Protein AF-A0A3A1NRV2-F1 (afdb_monomer)

Mean predicted aligned error: 11.83 Å

Radius of gyration: 18.57 Å; Cα contacts (8 Å, |Δi|>4): 64; chains: 1; bounding box: 31×46×54 Å

Solvent-accessible surface area (backbone atoms only — not comparable to full-atom values): 6336 Å² total; per-residue (Å²): 111,71,88,70,46,85,48,67,68,56,43,54,52,51,49,55,48,45,50,75,76,52,62,82,80,49,43,65,58,27,58,58,34,43,72,38,89,53,62,70,55,10,41,49,23,47,52,36,37,51,52,39,27,59,77,70,72,66,69,48,81,75,58,74,73,61,74,65,66,79,61,58,55,54,35,67,78,67,65,56,65,83,73,79,85,54,92,80,69,72,82,87,67,76,76,67,83,75,75,71,135

F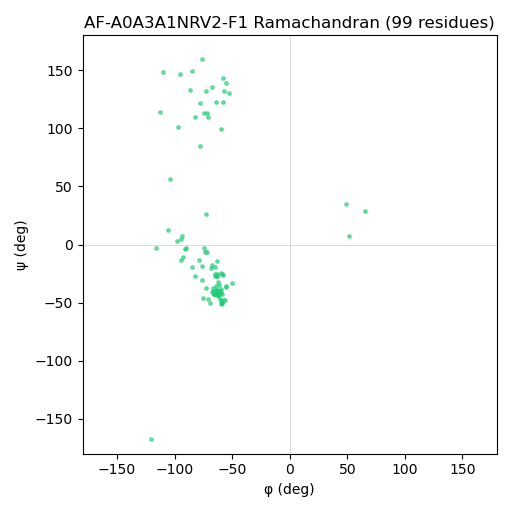oldseek 3Di:
DLVPPPDPVVNLVVLVVCLVDNDPVCLVVLVVQLPPPPLVSNQSSLVSSVSSCVVHVNDDPVSVPDDRPVCVVVCVVVVPDPDDPPVPDDVPDDPCVVPDD

Secondary structure (DSSP, 8-state):
-GGG--SHHHHHHHHHHHHHH--GGGHHHHHHHTT-SSHHHHHHHHHHHHHHHHHHT---HHHHTPPPGGGGHHHHHTT--PPP--TT------SGGG---

Nearest PDB structures (foldseek):
  6hwp-assembly1_A  TM=8.102E-01  e=5.254E+00  synthetic construct
  7p0h-assembly2_B  TM=8.424E-01  e=9.151E+00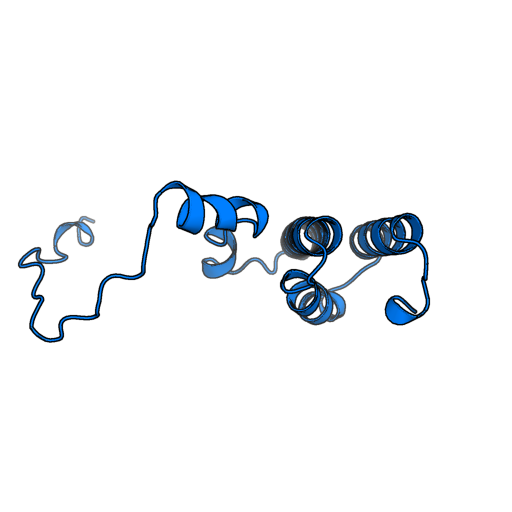  synthetic construct
  6veh-assembly1_A  TM=6.232E-01  e=6.205E+00  synthetic construct

Structure (mmCIF, N/CA/C/O backbone):
data_AF-A0A3A1NRV2-F1
#
_entry.id   AF-A0A3A1NRV2-F1
#
loop_
_atom_site.group_PDB
_atom_site.id
_atom_site.type_symbol
_atom_site.label_atom_id
_atom_site.label_alt_id
_atom_site.label_comp_id
_atom_site.label_asym_id
_atom_site.label_entity_id
_atom_site.label_seq_id
_atom_site.pdbx_PDB_ins_code
_atom_site.Cartn_x
_atom_site.Cartn_y
_atom_site.Cartn_z
_atom_site.occupancy
_atom_site.B_iso_or_equiv
_atom_site.auth_seq_id
_atom_site.auth_comp_id
_atom_site.auth_asym_id
_atom_site.auth_atom_id
_atom_site.pdbx_PDB_model_num
ATOM 1 N N . MET A 1 1 ? -5.915 4.004 -17.191 1.00 57.03 1 MET A N 1
ATOM 2 C CA . MET A 1 1 ? -5.034 5.150 -16.847 1.00 57.03 1 MET A CA 1
ATOM 3 C C . MET A 1 1 ? -3.704 4.672 -16.269 1.00 57.03 1 MET A C 1
ATOM 5 O O . MET A 1 1 ? -2.710 4.786 -16.969 1.00 57.03 1 MET A O 1
ATOM 9 N N . PHE A 1 2 ? -3.670 4.043 -15.086 1.00 63.81 2 PHE A N 1
ATOM 10 C CA . PHE A 1 2 ? -2.418 3.580 -14.455 1.00 63.81 2 PHE A CA 1
ATOM 11 C C . PHE A 1 2 ? -1.602 2.588 -15.309 1.00 63.81 2 PHE A C 1
ATOM 13 O O . PHE A 1 2 ? -0.397 2.745 -15.471 1.00 63.81 2 PHE A O 1
ATOM 20 N N . GLN A 1 3 ? -2.269 1.617 -15.943 1.00 65.69 3 GLN A N 1
ATOM 21 C CA . GLN A 1 3 ? -1.627 0.619 -16.815 1.00 65.69 3 GLN A CA 1
ATOM 22 C C . GLN A 1 3 ? -1.044 1.204 -18.116 1.00 65.69 3 GLN A C 1
ATOM 24 O O . GLN A 1 3 ? -0.213 0.565 -18.756 1.00 65.69 3 GLN A O 1
ATOM 29 N N . HIS A 1 4 ? -1.454 2.414 -18.513 1.00 68.62 4 HIS A N 1
ATOM 30 C CA . HIS A 1 4 ? -0.969 3.066 -19.736 1.00 68.62 4 HIS A CA 1
ATOM 31 C C . HIS A 1 4 ? 0.212 4.011 -19.484 1.00 68.62 4 HIS A C 1
ATOM 33 O O . HIS A 1 4 ? 0.890 4.392 -20.436 1.00 68.62 4 HIS A O 1
ATOM 39 N N . ALA A 1 5 ? 0.494 4.356 -18.223 1.00 73.31 5 ALA A N 1
ATOM 40 C CA . ALA A 1 5 ? 1.725 5.043 -17.858 1.00 73.31 5 ALA A CA 1
ATOM 41 C C . ALA A 1 5 ? 2.893 4.055 -18.005 1.00 73.31 5 ALA A C 1
ATOM 43 O O . ALA A 1 5 ? 2.987 3.071 -17.265 1.00 73.31 5 ALA A O 1
ATOM 44 N N . LYS A 1 6 ? 3.752 4.275 -19.004 1.00 72.75 6 LYS A N 1
ATOM 45 C CA . LYS A 1 6 ? 4.954 3.453 -19.227 1.00 72.75 6 LYS A CA 1
ATOM 46 C C . LYS A 1 6 ? 6.065 3.801 -18.237 1.00 72.75 6 LYS A C 1
ATOM 48 O O . LYS A 1 6 ? 6.807 2.911 -17.835 1.00 72.75 6 LYS A O 1
ATOM 53 N N . ASP A 1 7 ? 6.109 5.053 -17.796 1.00 86.94 7 ASP A N 1
ATOM 54 C CA . ASP A 1 7 ? 7.116 5.550 -16.868 1.00 86.94 7 ASP A CA 1
ATOM 55 C C . ASP A 1 7 ? 6.729 5.312 -15.409 1.00 86.94 7 ASP A C 1
ATOM 57 O O . ASP A 1 7 ? 5.610 5.596 -14.967 1.00 86.94 7 ASP A O 1
ATOM 61 N N . LEU A 1 8 ? 7.697 4.803 -14.646 1.00 84.81 8 LEU A N 1
ATOM 62 C CA . LEU A 1 8 ? 7.560 4.564 -13.213 1.00 84.81 8 LEU A CA 1
ATOM 63 C C . LEU A 1 8 ? 7.270 5.865 -12.453 1.00 84.81 8 LEU A C 1
ATOM 65 O O . LEU A 1 8 ? 6.423 5.868 -11.566 1.00 84.81 8 LEU A O 1
ATOM 69 N N . GLU A 1 9 ? 7.922 6.962 -12.838 1.00 86.56 9 GLU A N 1
ATOM 70 C CA . GLU A 1 9 ? 7.714 8.302 -12.275 1.00 86.56 9 GLU A CA 1
ATOM 71 C C . GLU A 1 9 ? 6.241 8.722 -12.380 1.00 86.56 9 GLU A C 1
ATOM 73 O O . GLU A 1 9 ? 5.619 9.110 -11.394 1.00 86.56 9 GLU A O 1
ATOM 78 N N . CYS A 1 10 ? 5.646 8.552 -13.566 1.00 86.88 10 CYS A N 1
ATOM 79 C CA . CYS A 1 10 ? 4.248 8.890 -13.807 1.00 86.88 10 CYS A CA 1
ATOM 80 C C . CYS A 1 10 ? 3.304 8.019 -12.974 1.00 86.88 10 CYS A C 1
ATOM 82 O O . CYS A 1 10 ? 2.320 8.525 -12.446 1.00 86.88 10 CYS A O 1
ATOM 84 N N . ARG A 1 11 ? 3.601 6.722 -12.814 1.00 87.12 11 ARG A N 1
ATOM 85 C CA . ARG A 1 11 ? 2.811 5.837 -11.940 1.00 87.12 11 ARG A CA 1
ATOM 86 C C . ARG A 1 11 ? 2.865 6.284 -10.482 1.00 87.12 11 ARG A C 1
ATOM 88 O O . ARG A 1 11 ? 1.831 6.313 -9.827 1.00 87.12 11 ARG A O 1
ATOM 95 N N . LEU A 1 12 ? 4.043 6.651 -9.983 1.00 88.62 12 LEU A N 1
ATOM 96 C CA . LEU A 1 12 ? 4.200 7.132 -8.609 1.00 88.62 12 LEU A CA 1
ATOM 97 C C . LEU A 1 12 ? 3.473 8.465 -8.395 1.00 88.62 12 LEU A C 1
ATOM 99 O O . LEU A 1 12 ? 2.753 8.601 -7.411 1.00 88.62 12 LEU A O 1
ATOM 103 N N . MET A 1 13 ? 3.573 9.390 -9.353 1.00 89.75 13 MET A N 1
ATOM 104 C CA . MET A 1 13 ? 2.853 10.665 -9.316 1.00 89.75 13 MET A CA 1
ATOM 105 C C . MET A 1 13 ? 1.330 10.469 -9.306 1.00 89.75 13 MET A C 1
ATOM 107 O O . MET A 1 13 ? 0.623 11.155 -8.575 1.00 89.75 13 MET A O 1
ATOM 111 N N . LEU A 1 14 ? 0.812 9.507 -10.078 1.00 89.38 14 LEU A N 1
ATOM 112 C CA . LEU A 1 14 ? -0.615 9.174 -10.055 1.00 89.38 14 LEU A CA 1
ATOM 113 C C . LEU A 1 14 ? -1.054 8.656 -8.679 1.00 89.38 14 LEU A C 1
ATOM 115 O O . LEU A 1 14 ? -2.136 9.017 -8.231 1.00 89.38 14 LEU A O 1
ATOM 119 N N . LEU A 1 15 ? -0.233 7.851 -7.995 1.00 90.62 15 LEU A N 1
ATOM 120 C CA . LEU A 1 15 ? -0.542 7.392 -6.634 1.00 90.62 15 LEU A CA 1
ATOM 121 C C . LEU A 1 15 ? -0.608 8.555 -5.643 1.00 90.62 15 LEU A C 1
ATOM 123 O O . LEU A 1 15 ? -1.509 8.584 -4.812 1.00 90.62 15 LEU A O 1
ATOM 127 N N . ASP A 1 16 ? 0.289 9.533 -5.762 1.00 91.06 16 ASP A N 1
ATOM 128 C CA . ASP A 1 16 ? 0.237 10.744 -4.936 1.00 91.06 16 ASP A CA 1
ATOM 129 C C . ASP A 1 16 ? -1.060 11.531 -5.165 1.00 91.06 16 ASP A C 1
ATOM 131 O O . ASP A 1 16 ? -1.730 11.923 -4.210 1.00 91.06 16 ASP A O 1
ATOM 135 N N . GLN A 1 17 ? -1.492 11.666 -6.421 1.00 89.88 17 GLN A N 1
ATOM 136 C CA . GLN A 1 17 ? -2.769 12.312 -6.739 1.00 89.88 17 GLN A CA 1
ATOM 137 C C . GLN A 1 17 ? -3.966 11.578 -6.119 1.00 89.88 17 GLN A C 1
ATOM 139 O O . GLN A 1 17 ? -4.914 12.221 -5.670 1.00 89.88 17 GLN A O 1
ATOM 144 N N . MET A 1 18 ? -3.927 10.245 -6.023 1.00 88.75 18 MET A N 1
ATOM 145 C CA . MET A 1 18 ? -4.994 9.480 -5.364 1.00 88.75 18 MET A CA 1
ATOM 146 C C . MET A 1 18 ? -5.120 9.805 -3.870 1.00 88.75 18 MET A C 1
ATOM 148 O O . MET A 1 18 ? -6.215 9.706 -3.328 1.00 88.75 18 MET A O 1
ATOM 152 N N . LEU A 1 19 ? -4.054 10.237 -3.190 1.00 89.62 19 LEU A N 1
ATOM 153 C CA . LEU A 1 19 ? -4.163 10.707 -1.805 1.00 89.62 19 LEU A CA 1
ATOM 154 C C . LEU A 1 19 ? -4.840 12.081 -1.707 1.00 89.62 19 LEU A C 1
ATOM 156 O O . LEU A 1 19 ? -5.600 12.357 -0.769 1.00 89.62 19 LEU A O 1
ATOM 160 N N . GLU A 1 20 ? -4.552 12.961 -2.663 1.00 87.69 20 GLU A N 1
ATOM 161 C CA . GLU A 1 20 ? -5.082 14.323 -2.680 1.00 87.69 20 GLU A CA 1
ATOM 162 C C . GLU A 1 20 ? -6.584 14.335 -2.969 1.00 87.69 20 GLU A C 1
ATOM 164 O O . GLU A 1 20 ? -7.345 14.930 -2.197 1.00 87.69 20 GLU A O 1
ATOM 169 N N . VAL A 1 21 ? -7.007 13.632 -4.027 1.00 87.06 21 VAL A N 1
ATOM 170 C CA . VAL A 1 21 ? -8.378 13.698 -4.566 1.00 87.06 21 VAL A CA 1
ATOM 1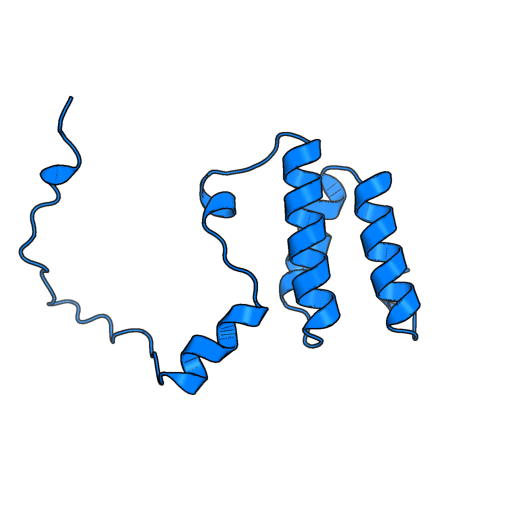71 C C . VAL A 1 21 ? -9.173 12.392 -4.475 1.00 87.06 21 VAL A C 1
ATOM 173 O O . VAL A 1 21 ? -10.332 12.375 -4.876 1.00 87.06 21 VAL A O 1
ATOM 176 N N . GLY A 1 22 ? -8.576 11.299 -3.997 1.00 82.62 22 GLY A N 1
ATOM 177 C CA . GLY A 1 22 ? -9.244 9.997 -3.923 1.00 82.62 22 GLY A CA 1
ATOM 178 C C . GLY A 1 22 ? -10.252 9.877 -2.781 1.00 82.62 22 GLY A C 1
ATOM 179 O O . GLY A 1 22 ? -10.185 10.589 -1.776 1.00 82.62 22 GLY A O 1
ATOM 180 N N . ASP A 1 23 ? -11.159 8.917 -2.940 1.00 86.88 23 ASP A N 1
ATOM 181 C CA . ASP A 1 23 ? -12.237 8.568 -2.026 1.00 86.88 23 ASP A CA 1
ATOM 182 C C . ASP A 1 23 ? -12.093 7.102 -1.559 1.00 86.88 23 ASP A C 1
ATOM 184 O O . ASP A 1 23 ? -11.073 6.429 -1.721 1.00 86.88 23 ASP A O 1
ATOM 188 N N . LYS A 1 24 ? -13.141 6.555 -0.935 1.00 86.62 24 LYS A N 1
ATOM 189 C CA . LYS A 1 24 ? -13.154 5.162 -0.456 1.00 86.62 24 LYS A CA 1
ATOM 190 C C . LYS A 1 24 ? -13.081 4.127 -1.589 1.00 86.62 24 LYS A C 1
ATOM 192 O O . LYS A 1 24 ? -12.769 2.969 -1.321 1.00 86.62 24 LYS A O 1
ATOM 197 N N . LYS A 1 25 ? -13.398 4.506 -2.833 1.00 88.31 25 LYS A N 1
ATOM 198 C CA . LYS A 1 25 ? -13.469 3.587 -3.986 1.00 88.31 25 LYS A CA 1
ATOM 199 C C . LYS A 1 25 ? -12.088 3.203 -4.511 1.00 88.31 25 LYS A C 1
ATOM 201 O O . LYS A 1 25 ? -11.949 2.195 -5.192 1.00 88.31 25 LYS A O 1
ATOM 206 N N . GLU A 1 26 ? -11.079 3.988 -4.165 1.00 88.94 26 GLU A N 1
ATOM 207 C CA . GLU A 1 26 ? -9.693 3.827 -4.576 1.00 88.94 26 GLU A CA 1
ATOM 208 C C . GLU A 1 26 ? -8.946 2.840 -3.665 1.00 88.94 26 GLU A C 1
ATOM 210 O O . GLU A 1 26 ? -7.937 2.270 -4.072 1.00 88.94 26 GLU A O 1
ATOM 215 N N . ILE A 1 27 ? -9.462 2.571 -2.460 1.00 89.25 27 ILE A N 1
ATOM 216 C CA . ILE A 1 27 ? -8.848 1.658 -1.482 1.00 89.25 27 ILE A CA 1
ATOM 217 C C . ILE A 1 27 ? -8.663 0.230 -2.035 1.00 89.25 27 ILE A C 1
ATOM 219 O O . ILE A 1 27 ? -7.555 -0.292 -1.901 1.00 89.25 27 ILE A O 1
ATOM 223 N N . PRO A 1 28 ? -9.663 -0.418 -2.673 1.00 90.06 28 PRO A N 1
ATOM 224 C CA . PRO A 1 28 ? -9.478 -1.742 -3.272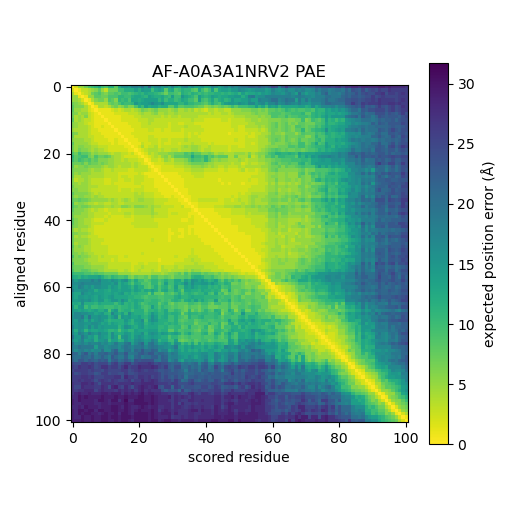 1.00 90.06 28 PRO A CA 1
ATOM 225 C C . PRO A 1 28 ? -8.385 -1.759 -4.344 1.00 90.06 28 PRO A C 1
ATOM 227 O O . PRO A 1 28 ? -7.560 -2.665 -4.369 1.00 90.06 28 PRO A O 1
ATOM 230 N N . PHE A 1 29 ? -8.324 -0.717 -5.175 1.00 90.00 29 PHE A N 1
ATOM 231 C CA . PHE A 1 29 ? -7.295 -0.591 -6.203 1.00 90.00 29 PHE A CA 1
ATOM 232 C C . PHE A 1 29 ? -5.892 -0.423 -5.599 1.00 90.00 29 PHE A C 1
ATOM 234 O O . PHE A 1 29 ? -4.939 -1.060 -6.043 1.00 90.00 29 PHE A O 1
ATOM 241 N N . LEU A 1 30 ? -5.752 0.393 -4.550 1.00 89.94 30 LEU A N 1
ATOM 242 C CA . LEU A 1 30 ? -4.484 0.539 -3.833 1.00 89.94 30 LEU A CA 1
ATOM 243 C C . LEU A 1 30 ? -4.065 -0.773 -3.153 1.00 89.94 30 LEU A C 1
ATOM 245 O O . LEU A 1 30 ? -2.882 -1.098 -3.152 1.00 89.94 30 LEU A O 1
ATOM 249 N N . ALA A 1 31 ? -5.018 -1.557 -2.639 1.00 88.38 31 ALA A N 1
ATOM 250 C CA . ALA A 1 31 ? -4.748 -2.874 -2.066 1.00 88.38 31 ALA A CA 1
ATOM 251 C C . ALA A 1 31 ? -4.264 -3.890 -3.115 1.00 88.38 31 ALA A C 1
ATOM 253 O O . ALA A 1 31 ? -3.363 -4.673 -2.828 1.00 88.38 31 ALA A O 1
ATOM 254 N N . GLU A 1 32 ? -4.799 -3.860 -4.338 1.00 89.69 32 GLU A N 1
ATOM 255 C CA . GLU A 1 32 ? -4.268 -4.665 -5.448 1.00 89.69 32 GLU A CA 1
ATOM 256 C C . GLU A 1 32 ? -2.821 -4.267 -5.771 1.00 89.69 32 GLU A C 1
ATOM 258 O O . GLU A 1 32 ? -1.949 -5.127 -5.933 1.00 89.69 32 GLU A O 1
ATOM 263 N N . LEU A 1 33 ? -2.531 -2.963 -5.785 1.00 89.25 33 LEU A N 1
ATOM 264 C CA . LEU A 1 33 ? -1.190 -2.450 -6.056 1.00 89.25 33 LEU A CA 1
ATOM 265 C C . LEU A 1 33 ? -0.166 -2.760 -4.956 1.00 89.25 33 LEU A C 1
ATOM 267 O O . LEU A 1 33 ? 1.026 -2.787 -5.263 1.00 89.25 33 LEU A O 1
ATOM 271 N N . GLU A 1 34 ? -0.581 -3.068 -3.722 1.00 87.88 34 GLU A N 1
ATOM 272 C CA . GLU A 1 34 ? 0.333 -3.568 -2.679 1.00 87.88 34 GLU A CA 1
ATOM 273 C C . GLU A 1 34 ? 1.031 -4.868 -3.099 1.00 87.88 34 GLU A C 1
ATOM 275 O O . GLU A 1 34 ? 2.131 -5.142 -2.634 1.00 87.88 34 GLU A O 1
ATOM 280 N N . THR A 1 35 ? 0.436 -5.653 -4.000 1.00 83.44 35 THR A N 1
ATOM 281 C CA . THR A 1 35 ? 1.009 -6.921 -4.490 1.00 83.44 35 THR A CA 1
ATOM 282 C C . THR A 1 35 ? 1.821 -6.771 -5.779 1.00 83.44 35 THR A C 1
ATOM 284 O O . THR A 1 35 ? 2.246 -7.759 -6.374 1.00 83.44 35 THR A O 1
ATOM 287 N N . HIS A 1 36 ? 2.049 -5.535 -6.229 1.00 86.94 36 HIS A N 1
ATOM 288 C CA . HIS A 1 36 ? 2.749 -5.260 -7.475 1.00 86.94 36 HIS A CA 1
ATOM 289 C C . HIS A 1 36 ? 4.235 -5.670 -7.399 1.00 86.94 36 HIS A C 1
ATOM 291 O O . HIS A 1 36 ? 4.936 -5.314 -6.455 1.00 86.94 36 HIS A O 1
ATOM 297 N N . GLU A 1 37 ? 4.747 -6.331 -8.446 1.00 83.38 37 GLU A N 1
ATOM 298 C CA . GLU A 1 37 ? 6.121 -6.873 -8.512 1.00 83.38 37 GLU A CA 1
ATOM 299 C C . GLU A 1 37 ? 7.209 -5.822 -8.251 1.00 83.38 37 GLU A C 1
ATOM 301 O O . GLU A 1 37 ? 8.241 -6.092 -7.644 1.00 83.38 37 GLU A O 1
ATOM 306 N N . ASN A 1 38 ? 6.984 -4.594 -8.724 1.00 85.50 38 ASN A N 1
ATOM 307 C CA . ASN A 1 38 ? 7.864 -3.469 -8.431 1.00 85.50 38 ASN A CA 1
ATOM 308 C C . ASN A 1 38 ? 7.675 -2.979 -6.977 1.00 85.50 38 ASN A C 1
ATOM 310 O O . ASN A 1 38 ? 6.648 -2.353 -6.682 1.00 85.50 38 ASN A O 1
ATOM 314 N N . PRO A 1 39 ? 8.688 -3.127 -6.100 1.00 85.25 39 PRO A N 1
ATOM 315 C CA . PRO A 1 39 ? 8.578 -2.772 -4.689 1.00 85.25 39 PRO A CA 1
ATOM 316 C C . PRO A 1 39 ? 8.369 -1.272 -4.468 1.00 85.25 39 PRO A C 1
ATOM 318 O O . PRO A 1 39 ? 7.795 -0.881 -3.457 1.00 85.25 39 PRO A O 1
ATOM 321 N N . LYS A 1 40 ? 8.794 -0.399 -5.392 1.00 87.94 40 LYS A N 1
ATOM 322 C CA . LYS A 1 40 ? 8.512 1.041 -5.278 1.00 87.94 40 LYS A CA 1
ATOM 323 C C . LYS A 1 40 ? 7.017 1.324 -5.415 1.00 87.94 40 LYS A C 1
ATOM 325 O O . LYS A 1 40 ? 6.499 2.149 -4.677 1.00 87.94 40 LYS A O 1
ATOM 330 N N . ILE A 1 41 ? 6.334 0.627 -6.326 1.00 89.12 41 ILE A N 1
ATOM 331 C CA . ILE A 1 41 ? 4.885 0.770 -6.525 1.00 89.12 41 ILE A CA 1
ATOM 332 C C . ILE A 1 41 ? 4.137 0.160 -5.342 1.00 89.12 41 ILE A C 1
ATOM 334 O O . ILE A 1 41 ? 3.271 0.824 -4.787 1.00 89.12 41 ILE A O 1
ATOM 338 N N . SER A 1 42 ? 4.514 -1.051 -4.923 1.00 89.00 42 SER A N 1
ATOM 339 C CA . SER A 1 42 ? 3.886 -1.738 -3.788 1.00 89.00 42 SER A CA 1
ATOM 340 C C . SER A 1 42 ? 3.982 -0.930 -2.489 1.00 89.00 42 SER A C 1
ATOM 342 O O . SER A 1 42 ? 2.965 -0.663 -1.849 1.00 89.00 42 SER A O 1
ATOM 344 N N . ASN A 1 43 ? 5.181 -0.452 -2.133 1.00 88.56 43 ASN A N 1
ATOM 345 C CA . ASN A 1 43 ? 5.357 0.340 -0.914 1.00 88.56 43 ASN A CA 1
ATOM 346 C C . ASN A 1 43 ? 4.603 1.672 -0.988 1.00 88.56 43 ASN A C 1
ATOM 348 O O . ASN A 1 43 ? 3.925 2.045 -0.035 1.00 88.56 43 ASN A O 1
ATOM 352 N N . LYS A 1 44 ? 4.660 2.357 -2.137 1.00 90.62 44 LYS A N 1
ATOM 353 C CA . LYS A 1 44 ? 3.921 3.606 -2.337 1.00 90.62 44 LYS A CA 1
ATOM 354 C C . LYS A 1 44 ? 2.411 3.383 -2.231 1.00 90.62 44 LYS A C 1
ATOM 356 O O . LYS A 1 44 ? 1.723 4.171 -1.597 1.00 90.62 44 LYS A O 1
ATOM 361 N N . ALA A 1 45 ? 1.888 2.302 -2.807 1.00 91.56 45 ALA A N 1
ATOM 362 C CA . ALA A 1 45 ? 0.474 1.960 -2.710 1.00 91.56 45 ALA A CA 1
ATOM 363 C C . ALA A 1 45 ? 0.044 1.725 -1.255 1.00 91.56 45 ALA A C 1
ATOM 365 O O . ALA A 1 45 ? -0.982 2.260 -0.843 1.00 91.56 45 ALA A O 1
ATOM 366 N N . PHE A 1 46 ? 0.856 1.018 -0.460 1.00 90.50 46 PHE A N 1
ATOM 367 C CA . PHE A 1 46 ? 0.613 0.824 0.973 1.00 90.50 46 PHE A CA 1
ATOM 368 C C . PHE A 1 46 ? 0.585 2.150 1.749 1.00 90.50 46 PHE A C 1
ATOM 370 O O . PHE A 1 46 ? -0.335 2.393 2.535 1.00 90.50 46 PHE A O 1
ATOM 377 N N . GLU A 1 47 ? 1.568 3.025 1.518 1.00 90.69 47 GLU A N 1
ATOM 378 C CA . GLU A 1 47 ? 1.646 4.349 2.148 1.00 90.69 47 GLU A CA 1
ATOM 379 C C . GLU A 1 47 ? 0.407 5.191 1.825 1.00 90.69 47 GLU A C 1
ATOM 381 O O . GLU A 1 47 ? -0.256 5.702 2.730 1.00 90.69 47 GLU A O 1
ATOM 386 N N . ILE A 1 48 ? 0.052 5.278 0.541 1.00 92.12 48 ILE A N 1
ATOM 387 C CA . ILE A 1 48 ? -1.094 6.054 0.062 1.00 92.12 48 ILE A CA 1
ATOM 388 C C . ILE A 1 48 ? -2.408 5.466 0.576 1.00 92.12 48 ILE A C 1
ATOM 390 O O . ILE A 1 48 ? -3.256 6.222 1.043 1.00 92.12 48 ILE A O 1
ATOM 394 N N . LYS A 1 49 ? -2.576 4.137 0.570 1.00 91.25 49 LYS A N 1
ATOM 395 C CA . LYS A 1 49 ? -3.769 3.476 1.120 1.00 91.25 49 LYS A CA 1
ATOM 396 C C . LYS A 1 49 ? -3.942 3.799 2.595 1.00 91.25 49 LYS A C 1
ATOM 398 O O . LYS A 1 49 ? -5.019 4.219 3.006 1.00 91.25 49 LYS A O 1
ATOM 403 N N . THR A 1 50 ? -2.870 3.662 3.370 1.00 89.38 50 THR A N 1
ATOM 404 C CA . THR A 1 50 ? -2.873 3.937 4.810 1.00 89.38 50 THR A CA 1
ATOM 405 C C . THR A 1 50 ? -3.191 5.407 5.080 1.00 89.38 50 THR A C 1
ATOM 407 O O . THR A 1 50 ? -4.018 5.726 5.935 1.00 89.38 50 THR A O 1
ATOM 410 N N . ALA A 1 51 ? -2.579 6.329 4.335 1.00 90.12 51 ALA A N 1
ATOM 411 C CA . ALA A 1 51 ? -2.838 7.760 4.461 1.00 90.12 51 ALA A CA 1
ATOM 412 C C . ALA A 1 51 ? -4.279 8.127 4.058 1.00 90.12 51 ALA A C 1
ATOM 414 O O . ALA A 1 51 ? -4.938 8.901 4.754 1.00 90.12 51 ALA A O 1
ATOM 415 N N . LEU A 1 52 ? -4.808 7.520 2.994 1.00 90.19 52 LEU A N 1
ATOM 416 C CA . LEU A 1 52 ? -6.176 7.729 2.527 1.00 90.19 52 LEU A CA 1
ATOM 417 C C . LEU A 1 52 ? -7.205 7.167 3.521 1.00 90.19 52 LEU A C 1
ATOM 419 O O . LEU A 1 52 ? -8.194 7.825 3.834 1.00 90.19 52 LEU A O 1
ATOM 423 N N . GLN A 1 53 ? -6.947 5.992 4.095 1.00 89.75 53 GLN A N 1
ATOM 424 C CA . GLN A 1 53 ? -7.780 5.396 5.143 1.00 89.75 53 GLN A CA 1
ATOM 425 C C . GLN A 1 53 ? -7.794 6.232 6.424 1.00 89.75 53 GLN A C 1
ATOM 427 O O . GLN A 1 53 ? -8.861 6.401 7.017 1.00 89.75 53 GLN A O 1
ATOM 432 N N . ASN A 1 54 ? -6.642 6.789 6.821 1.00 88.56 54 ASN A N 1
ATOM 433 C CA . ASN A 1 54 ? -6.545 7.759 7.917 1.00 88.56 54 ASN A CA 1
ATOM 434 C C . ASN A 1 54 ? -7.402 8.998 7.623 1.00 88.56 54 ASN A C 1
ATOM 436 O O . ASN A 1 54 ? -8.232 9.381 8.445 1.00 88.56 54 ASN A O 1
ATOM 440 N N . LYS A 1 55 ? -7.237 9.593 6.433 1.00 88.12 55 LYS A N 1
ATOM 441 C CA . LYS A 1 55 ? -7.959 10.798 5.995 1.00 88.12 55 LYS A CA 1
ATOM 442 C C . LYS A 1 55 ? -9.477 10.593 5.974 1.00 88.12 55 LYS A C 1
ATOM 444 O O . LYS A 1 55 ? -10.221 11.494 6.346 1.00 88.12 55 LYS A O 1
ATOM 449 N N . LEU A 1 56 ? -9.934 9.412 5.559 1.00 87.31 56 LEU A N 1
ATOM 450 C CA . LEU A 1 56 ? -11.356 9.076 5.434 1.00 87.31 56 LEU A CA 1
ATOM 451 C C . LEU A 1 56 ? -11.964 8.458 6.706 1.00 87.31 56 LEU A C 1
ATOM 453 O O . LEU A 1 56 ? -13.163 8.166 6.719 1.00 87.31 56 LEU A O 1
ATOM 457 N N . GLY A 1 57 ? -11.161 8.225 7.752 1.00 85.25 57 GLY A N 1
ATOM 458 C CA . GLY A 1 57 ? -11.606 7.628 9.014 1.00 85.25 57 GLY A CA 1
ATOM 459 C C . GLY A 1 57 ? -12.074 6.172 8.891 1.00 85.25 57 GLY A C 1
ATOM 460 O O . GLY A 1 57 ? -12.953 5.751 9.636 1.00 85.25 57 GLY A O 1
ATOM 461 N N . VAL A 1 58 ? -11.534 5.408 7.934 1.00 81.94 58 VAL A N 1
ATOM 462 C CA . VAL A 1 58 ? -11.975 4.027 7.617 1.00 81.94 58 VAL A CA 1
ATOM 463 C C . VAL A 1 58 ? -10.985 2.972 8.125 1.00 81.94 58 VAL A C 1
ATOM 465 O O . VAL A 1 58 ? -11.072 1.808 7.754 1.00 81.94 58 VAL A O 1
ATOM 468 N N . ILE A 1 59 ? -10.024 3.351 8.970 1.00 76.19 59 ILE A N 1
ATOM 469 C CA . ILE A 1 59 ? -9.017 2.405 9.460 1.00 76.19 59 ILE A CA 1
ATOM 470 C C . ILE A 1 59 ? -9.658 1.303 10.290 1.00 76.19 59 ILE A C 1
ATOM 472 O O . ILE A 1 59 ? -10.275 1.552 11.327 1.00 76.19 59 ILE A O 1
ATOM 476 N N . THR A 1 60 ? -9.425 0.069 9.856 1.00 72.50 60 THR A N 1
ATOM 477 C CA . THR A 1 60 ? -9.742 -1.117 10.645 1.00 72.50 60 THR A CA 1
ATOM 478 C C . THR A 1 60 ? -8.592 -1.432 11.616 1.00 72.50 60 THR A C 1
ATOM 480 O O . THR A 1 60 ? -7.427 -1.165 11.301 1.00 72.50 60 THR A O 1
ATOM 483 N N . PRO A 1 61 ? -8.862 -2.020 12.799 1.00 69.31 61 PRO A N 1
ATOM 484 C CA . PRO A 1 61 ? -7.809 -2.434 13.735 1.00 69.31 61 PRO A CA 1
A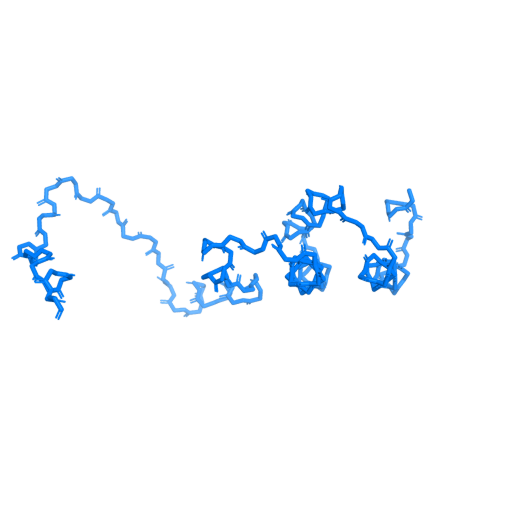TOM 485 C C . PRO A 1 61 ? -6.781 -3.370 13.084 1.00 69.31 61 PRO A C 1
ATOM 487 O O . PRO A 1 61 ? -5.585 -3.268 13.344 1.00 69.31 61 PRO A O 1
ATOM 490 N N . SER A 1 62 ? -7.253 -4.229 12.181 1.00 68.44 62 SER A N 1
ATOM 491 C CA . SER A 1 62 ? -6.469 -5.179 11.391 1.00 68.44 62 SER A CA 1
ATOM 492 C C . SER A 1 62 ? -5.494 -4.509 10.424 1.00 68.44 62 SER A C 1
ATOM 494 O O . SER A 1 62 ? -4.483 -5.102 10.069 1.00 68.44 62 SER A O 1
ATOM 496 N N . GLU A 1 63 ? -5.782 -3.291 9.964 1.00 69.31 63 GLU A N 1
ATOM 497 C CA . GLU A 1 63 ? -4.885 -2.559 9.068 1.00 69.31 63 GLU A CA 1
ATOM 498 C C . GLU A 1 63 ? -3.771 -1.833 9.810 1.00 69.31 63 GLU A C 1
ATOM 500 O O . GLU A 1 63 ? -2.681 -1.699 9.261 1.00 69.31 63 GLU A O 1
ATOM 505 N N . ARG A 1 64 ? -3.985 -1.456 11.079 1.00 67.25 64 ARG A N 1
ATOM 506 C CA . ARG A 1 64 ? -2.927 -0.868 11.917 1.00 67.25 64 ARG A CA 1
ATOM 507 C C . ARG A 1 64 ? -1.759 -1.818 12.167 1.00 67.25 64 ARG A C 1
ATOM 509 O O . ARG A 1 64 ? -0.654 -1.347 12.406 1.00 67.25 64 ARG A O 1
ATOM 516 N N . SER A 1 65 ? -1.993 -3.129 12.134 1.00 72.00 65 SER A N 1
ATOM 517 C CA . SER A 1 65 ? -0.956 -4.144 12.346 1.00 72.00 65 SER A CA 1
ATOM 518 C C . SER A 1 65 ? -0.273 -4.609 11.056 1.00 72.00 65 SER A C 1
ATOM 520 O O . SER A 1 65 ? 0.665 -5.405 11.124 1.00 72.00 65 SER A O 1
ATOM 522 N N . ARG A 1 66 ? -0.705 -4.137 9.875 1.00 71.88 66 ARG A N 1
ATOM 523 C CA . ARG A 1 66 ? -0.082 -4.522 8.601 1.00 71.88 66 ARG A CA 1
ATOM 524 C C . ARG A 1 66 ? 1.282 -3.855 8.455 1.00 71.88 66 ARG A C 1
ATOM 526 O O . ARG A 1 66 ? 1.425 -2.650 8.635 1.00 71.88 66 ARG A O 1
ATOM 533 N N . LEU A 1 67 ? 2.274 -4.657 8.082 1.00 72.56 67 LEU A N 1
ATOM 534 C CA . LEU A 1 67 ? 3.639 -4.205 7.843 1.00 72.56 67 LEU A CA 1
ATOM 535 C C . LEU A 1 67 ? 3.873 -3.917 6.349 1.00 72.56 67 LEU A C 1
ATOM 537 O O . LEU A 1 67 ? 3.324 -4.631 5.504 1.00 72.56 67 LEU A O 1
ATOM 541 N N . PRO A 1 68 ? 4.713 -2.922 6.005 1.00 72.31 68 PRO A N 1
ATOM 542 C CA . PRO A 1 68 ? 5.111 -2.663 4.624 1.00 72.31 68 PRO A CA 1
ATOM 543 C C . PRO A 1 68 ? 5.789 -3.869 3.965 1.00 72.31 68 PRO A C 1
ATOM 545 O O . PRO A 1 68 ? 6.624 -4.538 4.581 1.00 72.31 68 PRO A O 1
ATOM 548 N N . MET A 1 69 ? 5.522 -4.084 2.673 1.00 71.12 69 MET A N 1
ATOM 549 C CA . MET A 1 69 ? 6.065 -5.222 1.921 1.00 71.12 69 MET A CA 1
ATOM 550 C C . MET A 1 69 ? 7.593 -5.195 1.803 1.00 71.12 69 MET A C 1
ATOM 552 O O . MET A 1 69 ? 8.215 -6.252 1.718 1.00 71.12 69 MET A O 1
ATOM 556 N N . LYS A 1 70 ? 8.228 -4.012 1.883 1.00 71.81 70 LYS A N 1
ATOM 557 C CA . LYS A 1 70 ? 9.692 -3.900 1.973 1.00 71.81 70 LYS A CA 1
ATOM 558 C C . LYS A 1 70 ? 10.276 -4.799 3.062 1.00 71.81 70 LYS A C 1
ATOM 560 O O . LYS A 1 70 ? 11.367 -5.296 2.858 1.00 71.81 70 LYS A O 1
ATOM 565 N N . LEU A 1 71 ? 9.582 -5.042 4.175 1.00 72.38 71 LEU A N 1
ATOM 566 C CA . LEU A 1 71 ? 10.092 -5.877 5.271 1.00 72.38 71 LEU A CA 1
ATOM 567 C C . LEU A 1 71 ? 10.069 -7.382 4.966 1.00 72.38 71 LEU A C 1
ATOM 569 O O . LEU A 1 71 ? 10.561 -8.168 5.769 1.00 72.38 71 LEU A O 1
ATOM 573 N N . CYS A 1 72 ? 9.560 -7.800 3.803 1.00 70.75 72 CYS A N 1
ATOM 574 C CA . CYS A 1 72 ? 9.572 -9.204 3.404 1.00 70.75 72 CYS A CA 1
ATOM 575 C C . CYS A 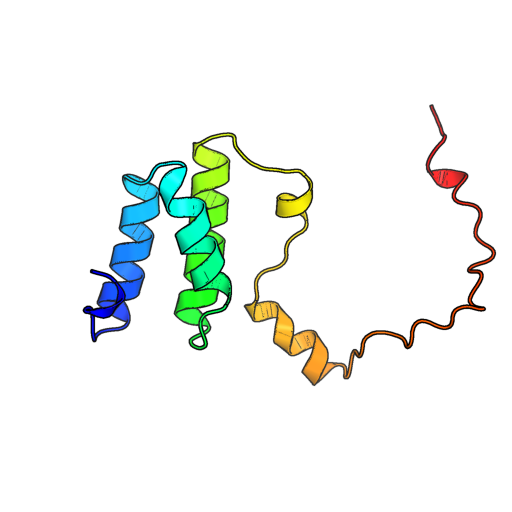1 72 ? 10.997 -9.786 3.313 1.00 70.75 72 CYS A C 1
ATOM 577 O O . CYS A 1 72 ? 11.155 -10.985 3.521 1.00 70.75 72 CYS A O 1
ATOM 579 N N . PHE A 1 73 ? 12.037 -8.961 3.094 1.00 76.00 73 PHE A N 1
ATOM 580 C CA . PHE A 1 73 ? 13.431 -9.441 3.067 1.00 76.00 73 PHE A CA 1
ATOM 581 C C . PHE A 1 73 ? 13.847 -10.137 4.370 1.00 76.00 73 PHE A C 1
ATOM 583 O O . PHE A 1 73 ? 14.728 -10.989 4.343 1.00 76.00 73 PHE A O 1
ATOM 590 N N . ILE A 1 74 ? 13.220 -9.795 5.502 1.00 78.94 74 ILE A N 1
ATOM 591 C CA . ILE A 1 74 ? 13.557 -10.363 6.813 1.00 78.94 74 ILE A CA 1
ATOM 592 C C . ILE A 1 74 ? 13.315 -11.879 6.806 1.00 78.94 74 ILE A C 1
ATOM 594 O O . ILE A 1 74 ? 14.064 -12.625 7.432 1.00 78.94 74 ILE A O 1
ATOM 598 N N . TYR A 1 75 ? 12.320 -12.360 6.054 1.00 75.50 75 TYR A N 1
ATOM 599 C CA . TYR A 1 75 ? 12.076 -13.796 5.926 1.00 75.50 75 TYR A CA 1
ATOM 600 C C . TYR A 1 75 ? 13.234 -14.5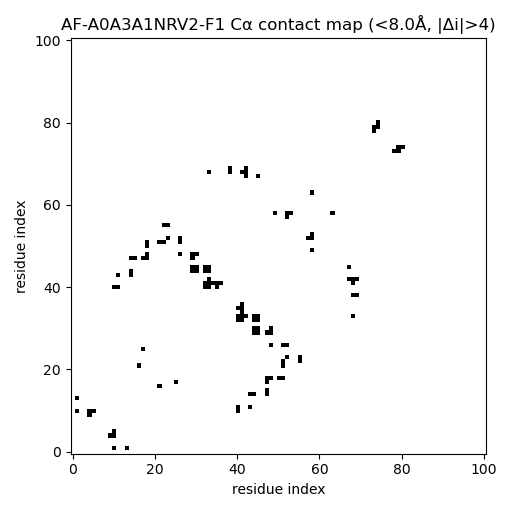21 5.240 1.00 75.50 75 TYR A C 1
ATOM 602 O O . TYR A 1 75 ? 13.653 -15.582 5.703 1.00 75.50 75 TYR A O 1
ATOM 610 N N . ASP A 1 76 ? 13.788 -13.919 4.191 1.00 78.50 76 ASP A N 1
ATOM 611 C CA . ASP A 1 76 ? 14.893 -14.498 3.433 1.00 78.50 76 ASP A 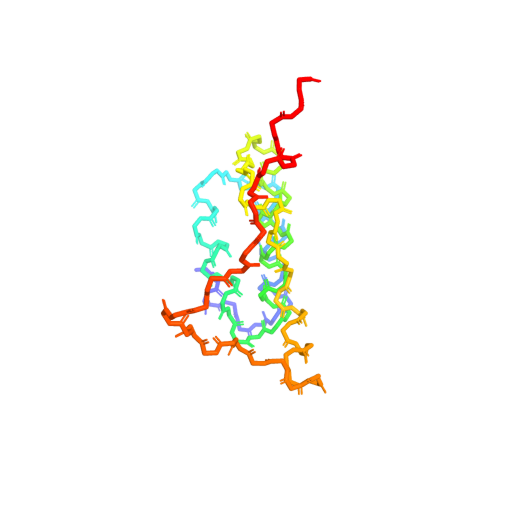CA 1
ATOM 612 C C . ASP A 1 76 ? 16.220 -14.380 4.196 1.00 78.50 76 ASP A C 1
ATOM 614 O O . ASP A 1 76 ? 16.953 -15.361 4.316 1.00 78.50 76 ASP A O 1
ATOM 618 N N . GLU A 1 77 ? 16.511 -13.205 4.765 1.00 83.69 77 GLU A N 1
ATOM 619 C CA . GLU A 1 77 ? 17.767 -12.925 5.475 1.00 83.69 77 GLU A CA 1
ATOM 620 C C . GLU A 1 77 ? 17.918 -13.782 6.737 1.00 83.69 77 GLU A C 1
ATOM 622 O O . GLU A 1 77 ? 18.980 -14.354 6.985 1.00 83.69 77 GLU A O 1
ATOM 627 N N . PHE A 1 78 ? 16.841 -13.934 7.509 1.00 82.00 78 PHE A N 1
ATOM 628 C CA . PHE A 1 78 ? 16.854 -14.710 8.749 1.00 82.00 78 PHE A CA 1
ATOM 629 C C . PHE A 1 78 ? 16.393 -16.162 8.560 1.00 82.00 78 PHE A C 1
ATOM 631 O O . PHE A 1 78 ? 16.273 -16.892 9.544 1.00 82.00 78 PHE A O 1
ATOM 638 N N . ASN A 1 79 ? 16.127 -16.603 7.322 1.00 76.88 79 ASN A N 1
ATOM 639 C CA . ASN A 1 79 ? 15.503 -17.900 7.029 1.00 76.88 79 ASN A CA 1
ATOM 640 C C . ASN A 1 79 ? 14.237 -18.158 7.874 1.00 76.88 79 ASN A C 1
ATOM 642 O O . ASN A 1 79 ? 13.950 -19.298 8.257 1.00 76.88 79 ASN A O 1
ATOM 646 N N . ILE A 1 80 ? 13.470 -17.105 8.172 1.00 78.56 80 ILE A N 1
ATOM 647 C CA . ILE A 1 80 ? 12.220 -17.230 8.917 1.00 78.56 80 ILE A CA 1
ATOM 648 C C . ILE A 1 80 ? 11.218 -17.890 7.984 1.00 78.56 80 ILE A C 1
ATOM 650 O O . ILE A 1 80 ? 10.791 -17.330 6.976 1.00 78.56 80 ILE A O 1
ATOM 654 N N . ARG A 1 81 ? 10.834 -19.110 8.336 1.00 75.69 81 ARG A N 1
ATOM 655 C CA . ARG A 1 81 ? 9.784 -19.858 7.654 1.00 75.69 81 ARG A CA 1
ATOM 656 C C . ARG A 1 81 ? 8.586 -19.952 8.589 1.00 75.69 81 ARG A C 1
ATOM 658 O O . ARG A 1 81 ? 8.784 -20.011 9.804 1.00 75.69 81 ARG A O 1
ATOM 665 N N . PRO A 1 82 ? 7.354 -19.986 8.057 1.00 70.56 82 PRO A N 1
ATOM 666 C CA . PRO A 1 82 ? 6.201 -20.299 8.882 1.00 70.56 82 PRO A CA 1
ATOM 667 C C . PRO A 1 82 ? 6.476 -21.614 9.613 1.00 70.56 82 PRO A C 1
ATOM 669 O O . PRO A 1 82 ? 6.902 -22.588 8.981 1.00 70.56 82 PRO A O 1
ATOM 672 N N . SER A 1 83 ? 6.257 -21.643 10.930 1.00 67.88 83 SER A N 1
ATOM 673 C CA . SER A 1 83 ? 6.303 -22.909 11.659 1.00 67.88 83 SER A CA 1
ATOM 674 C C . SER A 1 83 ? 5.322 -23.875 10.996 1.00 67.88 83 SER A C 1
ATOM 676 O O . SER A 1 83 ? 4.224 -23.473 10.589 1.00 67.88 83 SER A O 1
ATOM 678 N N . LYS A 1 84 ? 5.708 -25.145 10.849 1.00 71.94 84 LYS A N 1
ATOM 679 C CA . LYS A 1 84 ? 4.740 -26.173 10.463 1.00 71.94 84 LYS A CA 1
ATOM 680 C C . LYS A 1 84 ? 3.661 -26.135 11.541 1.00 71.94 84 LYS A C 1
ATOM 682 O O . LYS A 1 84 ? 3.999 -26.230 12.715 1.00 71.94 84 LYS A O 1
ATOM 687 N N . LYS A 1 85 ? 2.397 -25.921 11.156 1.00 65.69 85 LYS A N 1
ATOM 688 C CA . LYS A 1 85 ? 1.277 -26.070 12.090 1.00 65.69 85 LYS A CA 1
ATOM 689 C C . LYS A 1 85 ? 1.318 -27.512 12.567 1.00 65.69 85 LYS A C 1
ATOM 691 O O . LYS A 1 85 ? 0.935 -28.406 11.817 1.00 65.69 85 LYS A O 1
ATOM 696 N N . ASP A 1 86 ? 1.876 -27.715 13.743 1.00 69.75 86 ASP A N 1
ATOM 697 C CA . ASP A 1 86 ? 1.810 -28.977 14.437 1.00 69.75 86 ASP A CA 1
ATOM 698 C C . ASP A 1 86 ? 0.448 -28.978 15.146 1.00 69.75 86 ASP A C 1
ATOM 700 O O . ASP A 1 86 ? 0.214 -28.122 16.003 1.00 69.75 86 ASP A O 1
ATOM 704 N N . PRO A 1 87 ? -0.507 -29.810 14.695 1.00 67.81 87 PRO A N 1
ATOM 705 C CA . PRO A 1 87 ? -1.841 -29.857 15.279 1.00 67.81 87 PRO A CA 1
ATOM 706 C C . PRO A 1 87 ? -1.831 -30.317 16.744 1.00 67.81 87 PRO A C 1
ATOM 708 O O . PRO A 1 87 ? -2.831 -30.097 17.420 1.00 67.81 87 PRO A O 1
ATOM 711 N N . ASP A 1 88 ? -0.719 -30.883 17.226 1.00 72.88 88 ASP A N 1
ATOM 712 C CA . ASP A 1 88 ? -0.532 -31.319 18.612 1.00 72.88 88 ASP A CA 1
ATOM 713 C C . ASP A 1 88 ? 0.236 -30.284 19.462 1.00 72.88 88 ASP A C 1
ATOM 715 O O . ASP A 1 88 ? 0.517 -30.524 20.637 1.00 72.88 88 ASP A O 1
ATOM 719 N N . LEU A 1 89 ? 0.579 -29.118 18.895 1.00 69.44 89 LEU A N 1
ATOM 720 C CA . LEU A 1 89 ? 1.259 -28.040 19.614 1.00 69.44 89 LEU A CA 1
ATOM 721 C C . LEU A 1 89 ? 0.266 -27.272 20.494 1.00 69.44 89 LEU A C 1
ATOM 723 O O . LEU A 1 89 ? -0.274 -26.237 20.098 1.00 69.44 89 LEU A O 1
ATOM 727 N N . ASP A 1 90 ? 0.043 -27.787 21.698 1.00 66.62 90 ASP A N 1
ATOM 728 C CA . ASP A 1 90 ? -0.528 -27.019 22.798 1.00 66.62 90 ASP A CA 1
ATOM 729 C C . ASP A 1 90 ? 0.576 -26.131 23.387 1.00 66.62 90 ASP A C 1
ATOM 731 O O . ASP A 1 90 ? 1.640 -26.613 23.775 1.00 66.62 90 ASP A O 1
ATOM 735 N N . PHE A 1 91 ? 0.366 -24.813 23.404 1.00 68.81 91 PHE A N 1
ATOM 736 C CA . PHE A 1 91 ? 1.356 -23.895 23.969 1.00 68.81 91 PHE A CA 1
ATOM 737 C C . PHE A 1 91 ? 1.377 -23.951 25.499 1.00 68.81 91 PHE A C 1
ATOM 739 O O . PHE A 1 91 ? 2.230 -23.292 26.083 1.00 68.81 91 PHE A O 1
ATOM 746 N N . GLU A 1 92 ? 0.457 -24.687 26.144 1.00 63.16 92 GLU A N 1
ATOM 747 C CA . GLU A 1 92 ? 0.288 -24.804 27.607 1.00 63.16 92 GLU A CA 1
ATOM 748 C C . GLU A 1 92 ? 0.203 -23.446 28.341 1.00 63.16 92 GLU A C 1
ATOM 750 O O . GLU A 1 92 ? 0.170 -23.376 29.569 1.00 63.16 92 GLU A O 1
ATOM 755 N N . VAL A 1 93 ? 0.138 -22.339 27.597 1.00 62.84 93 VAL A N 1
ATOM 756 C CA . VAL A 1 93 ? -0.024 -20.987 28.109 1.00 62.84 93 VAL A CA 1
ATOM 757 C C . VAL A 1 93 ? -1.503 -20.664 28.016 1.00 62.84 93 VAL A C 1
ATOM 759 O O . VAL A 1 93 ? -2.019 -20.337 26.945 1.00 62.84 93 VAL A O 1
ATOM 762 N N . ALA A 1 94 ? -2.188 -20.768 29.150 1.00 63.62 94 ALA A N 1
ATOM 763 C CA . ALA A 1 94 ? -3.538 -20.253 29.288 1.00 63.62 94 ALA A CA 1
ATOM 764 C C . ALA A 1 94 ? -3.540 -18.748 28.959 1.00 63.62 94 ALA A C 1
ATOM 766 O O . ALA A 1 94 ? -2.689 -17.991 29.434 1.00 63.62 94 ALA A O 1
ATOM 767 N N . LEU A 1 95 ? -4.487 -18.308 28.127 1.00 60.16 95 LEU A N 1
ATOM 768 C CA . LEU A 1 95 ? -4.672 -16.908 27.714 1.00 60.16 95 LEU A CA 1
ATOM 769 C C . LEU A 1 95 ? -5.250 -16.028 28.842 1.00 60.16 95 LEU A C 1
ATOM 771 O O . LEU A 1 95 ? -5.848 -14.991 28.579 1.00 60.16 95 LEU A O 1
ATOM 775 N N . ASP A 1 96 ? -5.027 -16.403 30.098 1.00 59.59 96 ASP A N 1
ATOM 776 C CA . ASP A 1 96 ? -5.598 -15.762 31.286 1.00 59.59 96 ASP A CA 1
ATOM 777 C C . ASP A 1 96 ? -4.980 -14.375 31.556 1.00 59.59 96 ASP A C 1
ATOM 779 O O . ASP A 1 96 ? -5.424 -13.638 32.429 1.00 59.59 96 ASP A O 1
ATOM 783 N N . ILE A 1 97 ? -3.949 -13.988 30.796 1.00 61.53 97 ILE A N 1
ATOM 784 C CA . ILE A 1 97 ? -3.258 -12.695 30.926 1.00 61.53 97 ILE A CA 1
ATOM 785 C C . ILE A 1 97 ? -4.054 -11.554 30.256 1.00 61.53 97 ILE A C 1
ATOM 787 O O . ILE A 1 97 ? -3.748 -10.383 30.465 1.00 61.53 97 ILE A O 1
ATOM 791 N N . LEU A 1 98 ? -5.072 -11.863 29.444 1.00 59.00 98 LEU A N 1
ATOM 792 C CA . LEU A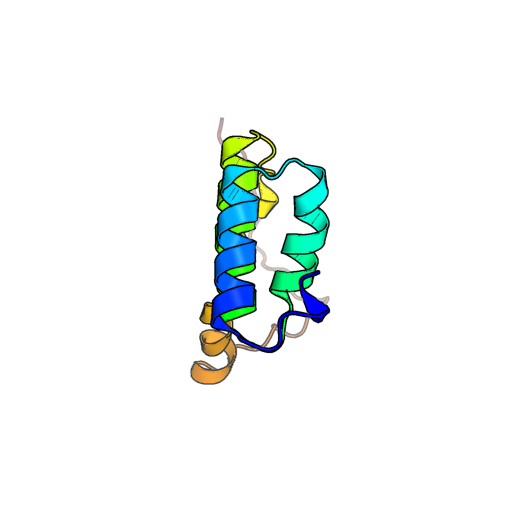 1 98 ? -5.899 -10.850 28.768 1.00 59.00 98 LEU A CA 1
ATOM 793 C C . LEU A 1 98 ? -7.164 -10.462 29.552 1.00 59.00 98 LEU A C 1
ATOM 795 O O . LEU A 1 98 ? -7.772 -9.449 29.216 1.00 59.00 98 LEU A O 1
ATOM 799 N N . ASP A 1 99 ? -7.508 -11.203 30.610 1.00 59.66 99 ASP A N 1
ATOM 800 C CA . ASP A 1 99 ? -8.679 -10.961 31.463 1.00 59.66 99 ASP A CA 1
ATOM 801 C C . ASP A 1 99 ? -8.269 -10.322 32.801 1.00 59.66 99 ASP A C 1
ATOM 803 O O . ASP A 1 99 ? -8.525 -10.852 33.881 1.00 59.66 99 ASP A O 1
ATOM 807 N N . THR A 1 100 ? -7.580 -9.181 32.750 1.00 53.22 100 THR A N 1
ATOM 808 C CA . THR A 1 100 ? -7.426 -8.326 33.939 1.00 53.22 100 THR A CA 1
ATOM 809 C C . THR A 1 100 ? -8.187 -7.026 33.693 1.00 53.22 100 THR A C 1
ATOM 811 O O . THR A 1 100 ? -7.842 -6.294 32.765 1.00 53.22 100 THR A O 1
ATOM 814 N N . ASP A 1 101 ? -9.243 -6.814 34.487 1.00 51.19 101 ASP A N 1
ATOM 815 C CA . ASP A 1 101 ? -10.116 -5.625 34.514 1.00 51.19 101 ASP A CA 1
ATOM 816 C C . ASP A 1 101 ? -9.360 -4.282 34.567 1.00 51.19 101 ASP A C 1
ATOM 818 O O . ASP A 1 101 ? -8.332 -4.189 35.284 1.00 51.19 101 ASP A O 1
#

pLDDT: mean 79.0, std 10.8, range [51.19, 92.12]

Organism: NCBI:txid2306998

Sequence (101 aa):
MFQHAKDLECRLMLLDQMLEVGDKKEIPFLAELETHENPKISNKAFEIKTALQNKLGVITPSERSRLPMKLCFIYDEFNIRPSKKDPDLDFEVALDILDTD